Protein AF-A0A4R6V7S3-F1 (afdb_monomer)

Secondary structure (DSSP, 8-state):
----THHHHTTS-TTTHHHHHHHHHHHHTT-EEEEETTTTEEEEE--HHHHHHTT-----EEEEEEEE-TTT-SEEEEEEE-TTTTTT---PPEEEEPPP-SSHHHHHHHHHHHHHH-----

Sequence (122 aa):
MSRTPEVEAVLHGPELQPLYALAGELQVLGLDARVDASVLTVDAVVPVEMAIRDGSHTSAFQRAVLRPDPHTRRPWWWLLWPEETYKFGTVAPELTRNLPAERTRDMARRIRNTLLLASPLT

Nearest PDB structures (foldseek):
  5iso-assembly2_C  TM=3.189E-01  e=1.118E-01  Homo sapiens
  4kop-assembly1_C  TM=3.715E-01  e=6.561E+00  Arabidopsis thaliana
  1nhp-assembly1_A  TM=3.108E-01  e=2.517E+00  Enterococcus faecalis
  1nhr-assembly1_A  TM=3.142E-01  e=2.517E+00  Enterococcus faecalis

Solvent-accessible surface area (backbone atoms only — not comparable to full-atom values): 7209 Å² total; per-residue (Å²): 136,83,81,72,70,68,68,64,49,72,80,63,39,82,81,45,52,63,43,54,52,33,27,51,40,27,40,76,72,62,30,55,43,46,72,40,80,93,78,42,28,31,39,39,30,47,42,62,73,63,21,53,75,75,75,36,95,50,78,42,62,38,36,38,37,62,41,69,32,93,87,77,65,43,81,30,45,31,40,32,36,61,64,93,22,88,86,70,73,78,66,81,60,51,73,47,79,50,77,76,60,97,44,59,58,62,44,30,49,50,54,52,49,50,56,67,60,70,58,80,88,122

Radius of gyration: 16.27 Å; Cα contacts (8 Å, |Δi|>4): 181; chains: 1; bounding box: 52×37×38 Å

Organism: NCBI:txid1605990

Foldseek 3Di:
DDDDPVVVCLVPPPLCVLVVQLQVLLVVVPWNWDADSVQQKIKTWHPCVNCVVLVHSDGFIKMWHWDQDPVPRDTFIWIWRPPPCVPPPDDDTDIHGDDDDPDSNVVSVVVVVCRNPPRPPD

Structure (mmCIF, N/CA/C/O backbone):
data_AF-A0A4R6V7S3-F1
#
_entry.id   AF-A0A4R6V7S3-F1
#
loop_
_atom_site.group_PDB
_atom_site.id
_atom_site.type_symbol
_atom_site.label_atom_id
_atom_site.label_alt_id
_atom_site.label_comp_id
_atom_site.label_asym_id
_atom_site.label_entity_id
_atom_site.label_seq_id
_atom_site.pdbx_PDB_ins_code
_atom_site.Cartn_x
_atom_site.Cartn_y
_atom_site.Cartn_z
_atom_site.occupancy
_atom_site.B_iso_or_equiv
_atom_site.auth_seq_id
_atom_site.auth_comp_id
_atom_site.auth_asym_id
_atom_site.auth_atom_id
_atom_site.pdbx_PDB_model_num
ATOM 1 N N . MET A 1 1 ? -36.692 20.115 7.062 1.00 43.62 1 MET A N 1
ATOM 2 C CA . MET A 1 1 ? -36.138 19.051 6.198 1.00 43.62 1 MET A CA 1
ATOM 3 C C . MET A 1 1 ? -34.741 18.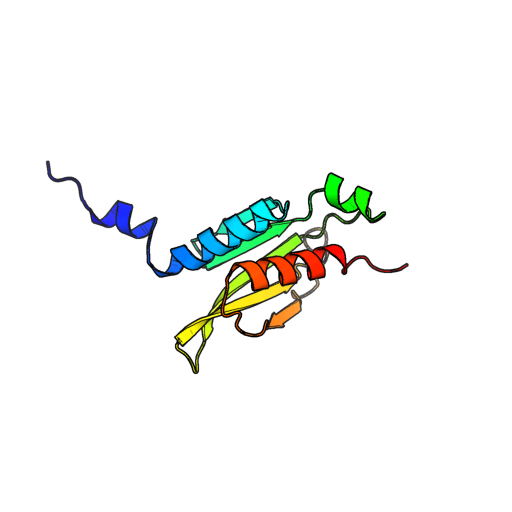746 6.706 1.00 43.62 1 MET A C 1
ATOM 5 O O . MET A 1 1 ? -33.815 19.496 6.427 1.00 43.62 1 MET A O 1
ATOM 9 N N . SER A 1 2 ? -34.634 17.746 7.577 1.00 41.84 2 SER A N 1
ATOM 10 C CA . SER A 1 2 ? -33.390 17.383 8.257 1.00 41.84 2 SER A CA 1
ATOM 11 C C . SER A 1 2 ? -32.477 16.645 7.281 1.00 41.84 2 SER A C 1
ATOM 13 O O . SER A 1 2 ? -32.886 15.641 6.706 1.00 41.84 2 SER A O 1
ATOM 15 N N . ARG A 1 3 ? -31.268 17.170 7.056 1.00 46.75 3 ARG A N 1
ATOM 16 C CA . ARG A 1 3 ? -30.216 16.481 6.297 1.00 46.75 3 ARG A CA 1
ATOM 17 C C . ARG A 1 3 ? -29.741 15.284 7.117 1.00 46.75 3 ARG A C 1
ATOM 19 O O . ARG A 1 3 ? -29.321 15.463 8.255 1.00 46.75 3 ARG A O 1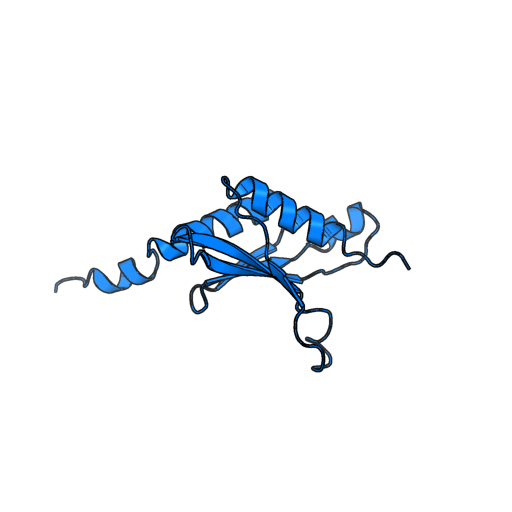
ATOM 26 N N . THR A 1 4 ? -29.852 14.090 6.550 1.00 45.12 4 THR A N 1
ATOM 27 C CA . THR A 1 4 ? -29.430 12.818 7.142 1.00 45.12 4 THR A CA 1
ATOM 28 C C . THR A 1 4 ? -27.897 12.777 7.258 1.00 45.12 4 THR A C 1
ATOM 30 O O . THR A 1 4 ? -27.231 12.759 6.225 1.00 45.12 4 THR A O 1
ATOM 33 N N . PRO A 1 5 ? -27.310 12.755 8.469 1.00 50.25 5 PRO A N 1
ATOM 34 C CA . PRO A 1 5 ? -25.854 12.702 8.656 1.00 50.25 5 PRO A CA 1
ATOM 35 C C . PRO A 1 5 ? -25.238 11.319 8.358 1.00 50.25 5 PRO A C 1
ATOM 37 O O . PRO A 1 5 ? -24.020 11.176 8.357 1.00 50.25 5 PRO A O 1
ATOM 40 N N . GLU A 1 6 ? -26.053 10.294 8.083 1.00 43.81 6 GLU A N 1
ATOM 41 C CA . GLU A 1 6 ? -25.573 8.924 7.843 1.00 43.81 6 GLU A CA 1
ATOM 42 C C . GLU A 1 6 ? -24.874 8.731 6.493 1.00 43.81 6 GLU A C 1
ATOM 44 O O . GLU A 1 6 ? -24.033 7.847 6.375 1.00 43.81 6 GLU A O 1
ATOM 49 N N . VAL A 1 7 ? -25.161 9.553 5.478 1.00 46.44 7 VAL A N 1
ATOM 50 C CA . VAL A 1 7 ? -24.609 9.327 4.127 1.00 46.44 7 VAL A CA 1
ATOM 51 C C . VAL A 1 7 ? -23.176 9.866 3.991 1.00 46.44 7 VAL A C 1
ATOM 53 O O . VAL A 1 7 ? -22.372 9.291 3.264 1.00 46.44 7 VAL A O 1
ATOM 56 N N . GLU A 1 8 ? -22.804 10.907 4.742 1.00 39.88 8 GLU A N 1
ATOM 57 C CA . GLU A 1 8 ? -21.424 11.424 4.752 1.00 39.88 8 GLU A CA 1
ATOM 58 C C . GLU A 1 8 ? -20.485 10.587 5.636 1.00 39.88 8 GLU A C 1
ATOM 60 O O . GLU A 1 8 ? -19.295 10.476 5.340 1.00 39.88 8 GLU A O 1
ATOM 65 N N . ALA A 1 9 ? -21.011 9.922 6.672 1.00 43.59 9 ALA A N 1
ATOM 66 C CA . ALA A 1 9 ? -20.226 9.032 7.530 1.00 43.59 9 ALA A CA 1
ATOM 67 C C . ALA A 1 9 ? -19.739 7.765 6.797 1.00 43.59 9 ALA A C 1
ATOM 69 O O . ALA A 1 9 ? -18.690 7.219 7.137 1.00 43.59 9 ALA A O 1
ATOM 70 N N . VAL A 1 10 ? -20.455 7.330 5.753 1.00 47.59 10 VAL A N 1
ATOM 71 C CA . VAL A 1 10 ? -20.074 6.179 4.911 1.00 47.59 10 VAL A CA 1
ATOM 72 C C . VAL A 1 10 ? -18.868 6.497 4.017 1.00 47.59 10 VAL A C 1
ATOM 74 O O . VAL A 1 10 ? -18.093 5.602 3.692 1.00 47.59 10 VAL A O 1
ATOM 77 N N . LEU A 1 11 ? -18.644 7.770 3.674 1.00 48.50 11 LEU A N 1
ATOM 78 C CA . LEU A 1 11 ? -17.515 8.191 2.833 1.00 48.50 11 LEU A CA 1
ATOM 79 C C . LEU A 1 11 ? -16.201 8.361 3.617 1.00 48.50 11 LEU A C 1
ATOM 81 O O . LEU A 1 11 ? -15.131 8.437 3.015 1.00 48.50 11 LEU A O 1
ATOM 85 N N . HIS A 1 12 ? -16.259 8.378 4.954 1.00 51.72 12 HIS A N 1
ATOM 86 C CA . HIS A 1 12 ? -15.112 8.655 5.827 1.00 51.72 12 HIS A CA 1
ATOM 87 C C . HIS A 1 12 ? -15.096 7.803 7.106 1.00 51.72 12 HIS A C 1
ATOM 89 O O . HIS A 1 12 ? -14.718 8.282 8.177 1.00 51.72 12 HIS A O 1
ATOM 95 N N . GLY A 1 13 ? -15.492 6.530 7.019 1.00 61.31 13 GLY A N 1
ATOM 96 C CA . GLY A 1 13 ? -15.349 5.603 8.142 1.00 61.31 13 GLY A CA 1
ATOM 97 C C . GLY A 1 13 ? -13.889 5.511 8.632 1.00 61.31 13 GLY A C 1
ATOM 98 O O . GLY A 1 13 ? -12.960 5.670 7.831 1.00 61.31 13 GLY A O 1
ATOM 99 N N . PRO A 1 14 ? -13.642 5.222 9.926 1.00 66.56 14 PRO A N 1
ATOM 100 C CA . PRO A 1 14 ? -12.286 5.103 10.483 1.00 66.56 14 PRO A CA 1
ATOM 101 C C . PRO A 1 14 ? -11.431 4.041 9.770 1.00 66.56 14 PRO A C 1
ATOM 103 O O . PRO A 1 14 ? -10.206 4.111 9.791 1.00 66.56 14 PRO A O 1
ATOM 106 N N . GLU A 1 15 ? -12.069 3.089 9.093 1.00 70.25 15 GLU A N 1
ATOM 107 C CA . GLU A 1 15 ? -11.430 2.031 8.305 1.00 70.25 15 GLU A CA 1
ATOM 108 C C . GLU A 1 15 ? -10.877 2.521 6.956 1.00 70.25 15 GLU A C 1
ATOM 110 O O . GLU A 1 15 ? -9.962 1.908 6.409 1.00 70.25 15 GLU A O 1
ATOM 115 N N . LEU A 1 16 ? -11.382 3.648 6.437 1.00 78.06 16 LEU A N 1
ATOM 116 C CA . LEU A 1 16 ? -10.929 4.236 5.174 1.00 78.06 16 LEU A CA 1
ATOM 117 C C . LEU A 1 16 ? -9.731 5.171 5.359 1.00 78.06 16 LEU A C 1
ATOM 119 O O . LEU A 1 16 ? -8.946 5.355 4.428 1.00 78.06 16 LEU A O 1
ATOM 123 N N . GLN A 1 17 ? -9.547 5.748 6.554 1.00 82.75 17 GLN A N 1
ATOM 124 C CA . GLN A 1 17 ? -8.422 6.652 6.819 1.00 82.75 17 GLN A CA 1
ATOM 125 C C . GLN A 1 17 ? -7.054 6.022 6.500 1.00 82.75 17 GLN A C 1
ATOM 127 O O . GLN A 1 17 ? -6.250 6.682 5.839 1.00 82.75 17 GLN A O 1
ATOM 132 N N . PRO A 1 18 ? -6.768 4.757 6.873 1.00 83.50 18 PRO A N 1
ATOM 133 C CA . PRO A 1 18 ? -5.508 4.118 6.507 1.00 83.50 18 PRO A CA 1
ATOM 134 C C . PRO A 1 18 ? -5.348 3.902 4.993 1.00 83.50 18 PRO A C 1
ATOM 136 O O . PRO A 1 18 ? -4.224 3.988 4.503 1.00 83.50 18 PRO A O 1
ATOM 139 N N . LEU A 1 19 ? -6.440 3.667 4.246 1.00 87.12 19 LEU A N 1
ATOM 140 C CA . LEU A 1 19 ? -6.431 3.531 2.777 1.00 87.12 19 LEU A CA 1
ATOM 14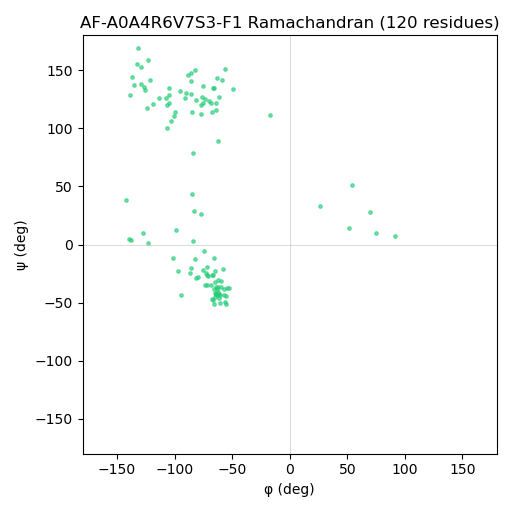1 C C . LEU A 1 19 ? -6.042 4.839 2.104 1.00 87.12 19 LEU A C 1
ATOM 143 O O . LEU A 1 19 ? -5.111 4.865 1.302 1.00 87.12 19 LEU A O 1
ATOM 147 N N . TYR A 1 20 ? -6.706 5.933 2.472 1.00 89.56 20 TYR A N 1
ATOM 148 C CA . TYR A 1 20 ? -6.395 7.248 1.918 1.00 89.56 20 TYR A CA 1
ATOM 149 C C . TYR A 1 20 ? -5.001 7.729 2.326 1.00 89.56 20 TYR A C 1
ATOM 151 O O . TYR A 1 20 ? -4.290 8.290 1.495 1.00 89.56 20 TYR A O 1
ATOM 159 N N . ALA A 1 21 ? -4.572 7.461 3.564 1.00 89.50 21 ALA A N 1
ATOM 160 C CA . ALA A 1 21 ? -3.213 7.765 3.999 1.00 89.50 21 ALA A CA 1
ATOM 161 C C . ALA A 1 21 ? -2.172 6.994 3.172 1.00 89.50 21 ALA A C 1
ATOM 163 O O . ALA A 1 21 ? -1.162 7.567 2.767 1.00 89.50 21 ALA A O 1
ATOM 164 N N . LEU A 1 22 ? -2.415 5.707 2.896 1.00 89.19 22 LEU A N 1
ATOM 165 C CA . LEU A 1 22 ? -1.511 4.902 2.078 1.00 89.19 22 LEU A CA 1
ATOM 166 C C . LEU A 1 22 ? -1.477 5.392 0.632 1.00 89.19 22 LEU A C 1
ATOM 168 O O . LEU A 1 22 ? -0.392 5.597 0.095 1.00 89.19 22 LEU A O 1
ATOM 172 N N . ALA A 1 23 ? -2.641 5.618 0.023 1.00 92.25 23 ALA A N 1
ATOM 173 C CA . ALA A 1 23 ? -2.735 6.147 -1.332 1.00 92.25 23 ALA A CA 1
ATOM 174 C C . ALA A 1 23 ? -2.016 7.500 -1.461 1.00 92.25 23 ALA A C 1
ATOM 176 O O . ALA A 1 23 ? -1.239 7.689 -2.393 1.00 92.25 23 ALA A O 1
ATOM 177 N N . GLY A 1 24 ? -2.194 8.403 -0.492 1.00 93.88 24 GLY A N 1
ATOM 178 C CA . GLY A 1 24 ? -1.502 9.691 -0.463 1.00 93.88 24 GLY A CA 1
ATOM 179 C C . GLY A 1 24 ? 0.020 9.551 -0.379 1.00 93.88 24 GLY A C 1
ATOM 180 O O . GLY A 1 24 ? 0.738 10.185 -1.146 1.00 93.88 24 GLY A O 1
ATOM 181 N N . GLU A 1 25 ? 0.536 8.682 0.494 1.00 94.44 25 GLU A N 1
ATOM 182 C CA . GLU A 1 25 ? 1.984 8.432 0.586 1.00 94.44 25 GLU A CA 1
ATOM 183 C C . GLU A 1 25 ? 2.550 7.800 -0.698 1.00 94.44 25 GLU A C 1
ATOM 185 O O . GLU A 1 25 ? 3.653 8.147 -1.119 1.00 94.44 25 GLU A O 1
ATOM 190 N N . LEU A 1 26 ? 1.805 6.909 -1.359 1.00 92.38 26 LEU A N 1
ATOM 191 C CA . LEU A 1 26 ? 2.200 6.329 -2.649 1.00 92.38 26 LEU A CA 1
ATOM 192 C C . LEU A 1 26 ? 2.255 7.395 -3.755 1.00 92.38 26 LEU A C 1
ATOM 194 O O . LEU A 1 26 ? 3.224 7.430 -4.514 1.00 92.38 26 LEU A O 1
ATOM 198 N N . GLN A 1 27 ? 1.277 8.303 -3.794 1.00 93.56 27 GLN A N 1
ATOM 199 C CA . GLN A 1 27 ? 1.253 9.439 -4.723 1.00 93.56 27 GLN A CA 1
ATOM 200 C C . GLN A 1 27 ? 2.411 10.411 -4.475 1.00 93.56 27 GLN A C 1
ATOM 202 O O . GLN A 1 27 ? 3.080 10.830 -5.417 1.00 93.56 27 GLN A O 1
ATOM 207 N N . VAL A 1 28 ? 2.725 10.716 -3.211 1.00 94.94 28 VAL A N 1
ATOM 208 C CA . VAL A 1 28 ? 3.903 11.526 -2.836 1.00 94.94 28 VAL A CA 1
ATOM 209 C C . VAL A 1 28 ? 5.209 10.873 -3.300 1.00 94.94 28 VAL A C 1
ATOM 211 O O . VAL A 1 28 ? 6.176 11.563 -3.618 1.00 94.94 28 VAL A O 1
ATOM 214 N N . LEU A 1 29 ? 5.249 9.541 -3.355 1.00 90.69 29 LEU A N 1
ATOM 215 C CA . LEU A 1 29 ? 6.381 8.773 -3.872 1.00 90.69 29 LEU A CA 1
ATOM 216 C C . LEU A 1 29 ? 6.376 8.615 -5.406 1.00 90.69 29 LEU A C 1
ATOM 218 O O . LEU A 1 29 ? 7.274 7.959 -5.942 1.00 90.69 29 LEU A O 1
ATOM 222 N N . GLY A 1 30 ? 5.415 9.232 -6.098 1.00 89.69 30 GLY A N 1
ATOM 223 C CA . GLY A 1 30 ? 5.327 9.298 -7.557 1.00 89.69 30 GLY A CA 1
ATOM 224 C C . GLY A 1 30 ? 4.521 8.177 -8.217 1.00 89.69 30 GLY A C 1
ATOM 225 O O . GLY A 1 30 ? 4.523 8.087 -9.437 1.00 89.69 30 GLY A O 1
ATOM 226 N N . LEU A 1 31 ? 3.838 7.320 -7.456 1.00 88.81 31 LEU A N 1
ATOM 227 C CA . LEU A 1 31 ? 2.993 6.261 -8.020 1.00 88.81 31 LEU A CA 1
ATOM 228 C C . LEU A 1 31 ? 1.580 6.781 -8.332 1.00 88.81 31 LEU A C 1
ATOM 230 O O . LEU A 1 31 ? 1.056 7.613 -7.593 1.00 88.81 31 LEU A O 1
ATOM 234 N N . ASP A 1 32 ? 0.925 6.251 -9.370 1.00 89.94 32 ASP A N 1
ATOM 235 C CA . ASP A 1 32 ? -0.531 6.419 -9.516 1.00 89.94 32 ASP A CA 1
ATOM 236 C C . ASP A 1 32 ? -1.203 5.456 -8.536 1.00 89.94 32 ASP A C 1
ATOM 238 O O . ASP A 1 32 ? -1.071 4.240 -8.684 1.00 89.94 32 ASP A O 1
ATOM 242 N N . ALA A 1 33 ? -1.870 5.991 -7.510 1.00 91.19 33 ALA A N 1
ATOM 243 C CA . ALA A 1 33 ? -2.533 5.187 -6.493 1.00 91.19 33 ALA A CA 1
ATOM 244 C C . ALA A 1 33 ? -4.002 5.569 -6.309 1.00 91.19 33 ALA A C 1
ATOM 246 O O . ALA A 1 33 ? -4.340 6.753 -6.221 1.00 91.19 33 ALA A O 1
ATOM 247 N N . ARG A 1 34 ? -4.876 4.560 -6.210 1.00 91.38 34 ARG A N 1
ATOM 248 C CA . ARG A 1 34 ? -6.338 4.724 -6.142 1.00 91.38 34 ARG A CA 1
ATOM 249 C C . ARG A 1 34 ? -6.939 3.836 -5.065 1.00 91.38 34 ARG A C 1
ATOM 251 O O . ARG A 1 34 ? -6.574 2.674 -4.943 1.00 91.38 34 ARG A O 1
ATOM 258 N N . VAL A 1 35 ? -7.872 4.388 -4.296 1.00 90.38 35 VAL A N 1
ATOM 259 C CA . VAL A 1 35 ? -8.600 3.650 -3.257 1.00 90.38 35 VAL A CA 1
ATOM 260 C C . VAL A 1 35 ? -9.859 3.036 -3.859 1.00 90.38 35 VAL A C 1
ATOM 262 O O . VAL A 1 35 ? -10.656 3.749 -4.467 1.00 90.38 35 VAL A O 1
ATOM 265 N N . ASP A 1 36 ? -10.067 1.745 -3.620 1.00 87.12 36 ASP A N 1
ATOM 266 C CA . ASP A 1 36 ? -11.364 1.092 -3.777 1.00 87.12 36 ASP A CA 1
ATOM 267 C C . ASP A 1 36 ? -11.941 0.814 -2.384 1.00 87.12 36 ASP A C 1
ATOM 269 O O . ASP A 1 36 ? -11.560 -0.127 -1.681 1.00 87.12 36 ASP A O 1
ATOM 273 N N . ALA A 1 37 ? -12.856 1.690 -1.967 1.00 82.44 37 ALA A N 1
ATOM 274 C CA . ALA A 1 37 ? -13.498 1.622 -0.662 1.00 82.44 37 ALA A CA 1
ATOM 275 C C . ALA A 1 37 ? -14.497 0.457 -0.548 1.00 82.44 37 ALA A C 1
ATOM 277 O O . ALA A 1 37 ? -14.803 0.043 0.566 1.00 82.44 37 ALA A O 1
ATOM 278 N N . SER A 1 38 ? -14.984 -0.096 -1.669 1.00 81.50 38 SER A N 1
ATOM 279 C CA . SER A 1 38 ? -15.974 -1.183 -1.658 1.00 81.50 38 SER A CA 1
ATOM 280 C C . SER A 1 38 ? -15.388 -2.509 -1.170 1.00 81.50 38 SER A C 1
ATOM 282 O O . SER A 1 38 ? -16.098 -3.339 -0.604 1.00 81.50 38 SER A O 1
ATOM 284 N N . VAL A 1 39 ? -14.077 -2.686 -1.356 1.00 79.50 39 VAL A N 1
ATOM 285 C CA . VAL A 1 39 ? -13.328 -3.897 -0.993 1.00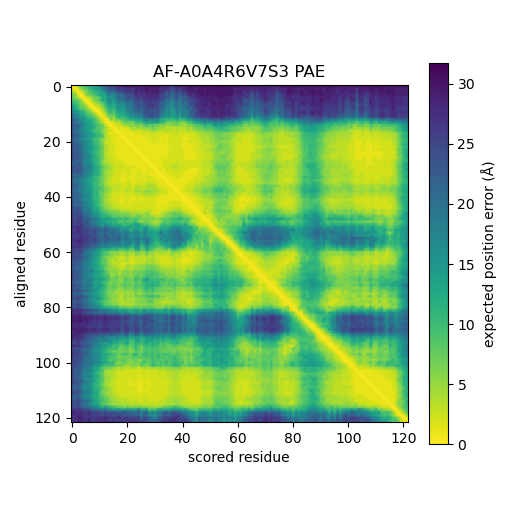 79.50 39 VAL A CA 1
ATOM 286 C C . VAL A 1 39 ? -12.102 -3.609 -0.119 1.00 79.50 39 VAL A C 1
ATOM 288 O O . VAL A 1 39 ? -11.302 -4.510 0.134 1.00 79.50 39 VAL A O 1
ATOM 291 N N . LEU A 1 40 ? -11.970 -2.373 0.378 1.00 83.31 40 LEU A N 1
ATOM 292 C CA . LEU A 1 40 ? -10.883 -1.901 1.244 1.00 83.31 40 LEU A CA 1
ATOM 293 C C . LEU A 1 40 ? -9.481 -2.142 0.653 1.00 83.31 40 LEU A C 1
ATOM 295 O O . LEU A 1 40 ? -8.588 -2.700 1.302 1.00 83.31 40 LEU A O 1
ATOM 299 N N . THR A 1 41 ? -9.275 -1.709 -0.593 1.00 86.81 41 THR A N 1
ATOM 300 C CA . THR A 1 41 ? -7.991 -1.856 -1.297 1.00 86.81 41 THR A CA 1
ATOM 301 C C . THR A 1 41 ? -7.418 -0.530 -1.781 1.00 86.81 41 THR A C 1
ATOM 303 O O . THR A 1 41 ? -8.128 0.459 -1.956 1.00 86.81 41 THR A O 1
ATOM 306 N N . VAL A 1 42 ? -6.109 -0.520 -2.016 1.00 89.12 42 VAL A N 1
ATOM 307 C CA . VAL A 1 42 ? -5.372 0.548 -2.691 1.00 89.12 42 VAL A CA 1
ATOM 308 C C . VAL A 1 42 ? -4.633 -0.061 -3.872 1.00 89.12 42 VAL A C 1
ATOM 310 O O . VAL A 1 42 ? -3.755 -0.898 -3.689 1.00 89.12 42 VAL A O 1
ATOM 313 N N . ASP A 1 43 ? -4.971 0.368 -5.076 1.00 88.62 43 ASP A N 1
ATOM 314 C CA . ASP A 1 43 ? -4.245 0.021 -6.292 1.00 88.62 43 ASP A CA 1
ATOM 315 C C . ASP A 1 43 ? -3.083 0.996 -6.478 1.00 88.62 43 ASP A C 1
ATOM 317 O O . ASP A 1 43 ? -3.235 2.179 -6.183 1.00 88.62 43 ASP A O 1
ATOM 321 N N . ALA A 1 44 ? -1.929 0.511 -6.934 1.00 88.38 44 ALA A N 1
ATOM 322 C CA . ALA A 1 44 ? -0.712 1.287 -7.138 1.00 88.38 44 ALA A CA 1
ATOM 323 C C . ALA A 1 44 ? -0.028 0.882 -8.450 1.00 88.38 44 ALA A C 1
ATOM 325 O O . ALA A 1 44 ? 0.226 -0.298 -8.689 1.00 88.38 44 ALA A O 1
ATOM 326 N N . VAL A 1 45 ? 0.298 1.862 -9.288 1.00 85.12 45 VAL A N 1
ATOM 327 C CA . VAL A 1 45 ? 0.922 1.661 -10.600 1.00 85.12 45 VAL A CA 1
ATOM 328 C C . VAL A 1 45 ? 2.150 2.547 -10.727 1.00 85.12 45 VAL A C 1
ATOM 330 O O . VAL A 1 45 ? 2.120 3.717 -10.340 1.00 85.12 45 VAL A O 1
ATOM 333 N N . VAL A 1 46 ? 3.229 2.002 -11.290 1.00 83.31 46 VAL A N 1
ATOM 334 C CA . VAL A 1 46 ? 4.404 2.798 -11.672 1.00 83.31 46 VAL A CA 1
ATOM 335 C C . VAL A 1 46 ? 4.095 3.546 -12.970 1.00 83.31 46 VAL A C 1
ATOM 337 O O . VAL A 1 46 ? 3.832 2.898 -13.987 1.00 83.31 46 VAL A O 1
ATOM 340 N N . PRO A 1 47 ? 4.137 4.890 -12.988 1.00 78.62 47 PRO A N 1
ATOM 341 C CA . PRO A 1 47 ? 4.011 5.635 -14.231 1.00 78.62 47 PRO A CA 1
ATOM 342 C C . PRO A 1 47 ? 5.175 5.319 -15.173 1.00 78.62 47 PRO A C 1
ATOM 344 O O . PRO A 1 47 ? 6.322 5.195 -14.739 1.00 78.62 47 PRO A O 1
ATOM 347 N N . VAL A 1 48 ? 4.892 5.256 -16.475 1.00 72.25 48 VAL A N 1
ATOM 348 C CA . VAL A 1 48 ? 5.875 4.908 -17.519 1.00 72.25 48 VAL A CA 1
ATOM 349 C C . VAL A 1 48 ? 7.133 5.783 -17.444 1.00 72.25 48 VAL A C 1
ATOM 351 O O . VAL A 1 48 ? 8.243 5.290 -17.603 1.00 72.25 48 VAL A O 1
ATOM 354 N N . GLU A 1 49 ? 6.983 7.069 -17.132 1.00 70.75 49 GLU A N 1
ATOM 355 C CA . GLU A 1 49 ? 8.094 8.021 -16.999 1.00 70.75 49 GLU A CA 1
ATOM 356 C C . GLU A 1 49 ? 9.073 7.658 -15.870 1.00 70.75 49 GLU A C 1
ATOM 358 O O . GLU A 1 49 ? 10.284 7.828 -16.014 1.00 70.75 49 GLU A O 1
ATOM 363 N N . MET A 1 50 ? 8.566 7.122 -14.754 1.00 70.19 50 MET A N 1
ATOM 364 C CA . MET A 1 50 ? 9.406 6.628 -13.660 1.00 70.19 50 MET A CA 1
ATOM 365 C C . MET A 1 50 ? 10.084 5.311 -14.018 1.00 70.19 50 MET A C 1
ATOM 367 O O . MET A 1 50 ? 11.229 5.103 -13.632 1.00 70.19 50 MET A O 1
ATOM 371 N N . ALA A 1 51 ? 9.397 4.457 -14.776 1.00 64.50 51 ALA A N 1
ATOM 372 C CA . ALA A 1 51 ? 9.946 3.190 -15.235 1.00 64.50 51 ALA A CA 1
ATOM 373 C C . ALA A 1 51 ? 11.141 3.423 -16.190 1.00 64.50 51 ALA A C 1
ATOM 375 O O . ALA A 1 51 ? 12.218 2.856 -15.995 1.00 64.50 51 ALA A O 1
ATOM 376 N N . ILE A 1 52 ? 11.002 4.357 -17.144 1.00 60.84 52 ILE A N 1
ATOM 377 C CA . ILE A 1 52 ? 12.057 4.719 -18.111 1.00 60.84 52 ILE A CA 1
ATOM 378 C C . ILE A 1 52 ? 13.322 5.238 -17.411 1.00 60.84 52 ILE A C 1
ATOM 380 O O . ILE A 1 52 ? 14.432 4.953 -17.859 1.00 60.84 52 ILE A O 1
ATOM 384 N N . ARG A 1 53 ? 13.177 5.987 -16.309 1.00 56.81 53 ARG A N 1
ATOM 385 C CA . ARG A 1 53 ? 14.313 6.578 -15.582 1.00 56.81 53 ARG A CA 1
ATOM 386 C C . ARG A 1 53 ? 15.270 5.532 -15.003 1.00 56.81 53 ARG A C 1
ATOM 388 O O . ARG A 1 53 ? 16.467 5.799 -14.946 1.00 56.81 53 ARG A O 1
ATOM 395 N N . ASP A 1 54 ? 14.753 4.363 -14.639 1.00 58.34 54 ASP A N 1
ATOM 396 C CA . ASP A 1 54 ? 15.539 3.238 -14.121 1.00 58.34 54 ASP A CA 1
ATOM 397 C C . ASP A 1 54 ? 15.848 2.191 -15.216 1.00 58.34 54 ASP A C 1
ATOM 399 O O . ASP A 1 54 ? 16.302 1.089 -14.922 1.00 58.34 54 ASP A O 1
ATOM 403 N N . GLY A 1 55 ? 15.622 2.530 -16.495 1.00 54.91 55 GLY A N 1
ATOM 404 C CA . GLY A 1 55 ? 15.888 1.653 -17.641 1.00 54.91 55 GLY A CA 1
ATOM 405 C C . GLY A 1 55 ? 14.881 0.512 -17.820 1.00 54.91 55 GLY A C 1
ATOM 406 O O . GLY A 1 55 ? 15.105 -0.369 -18.647 1.00 54.91 55 GLY A O 1
ATOM 407 N N . SER A 1 56 ? 13.770 0.523 -17.077 1.00 56.41 56 SER A N 1
ATOM 408 C CA . SER A 1 56 ? 12.753 -0.528 -17.091 1.00 56.41 56 SER A CA 1
ATOM 409 C C . SER A 1 56 ? 11.514 -0.074 -17.865 1.00 56.41 56 SER A C 1
ATOM 411 O O . SER A 1 56 ? 10.859 0.890 -17.494 1.00 56.41 56 SER A O 1
ATOM 413 N N . HIS A 1 57 ? 11.111 -0.778 -18.92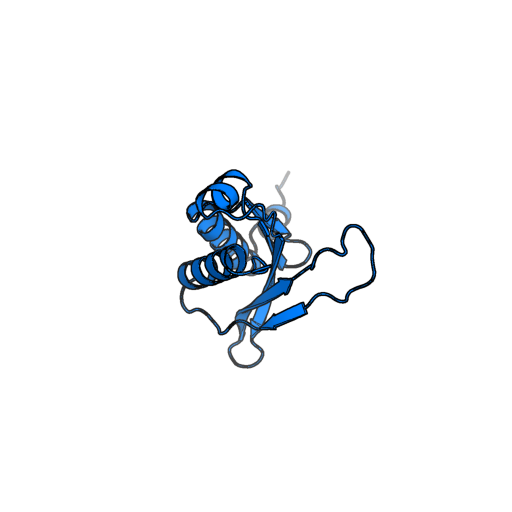1 1.00 54.94 57 HIS A N 1
ATOM 414 C CA . HIS A 1 57 ? 9.833 -0.516 -19.606 1.00 54.94 57 HIS A CA 1
ATOM 415 C C . HIS A 1 57 ? 8.656 -1.241 -18.926 1.00 54.94 57 HIS A C 1
ATOM 417 O O . HIS A 1 57 ? 7.819 -1.844 -19.594 1.00 54.94 57 HIS A O 1
ATOM 423 N N . THR A 1 58 ? 8.581 -1.219 -17.594 1.00 55.97 58 THR A N 1
ATOM 424 C CA . THR A 1 58 ? 7.561 -1.967 -16.845 1.00 55.97 58 THR A CA 1
ATOM 425 C C . THR A 1 58 ? 6.402 -1.073 -16.407 1.00 55.97 58 THR A C 1
ATOM 427 O O . THR A 1 58 ? 6.543 -0.213 -15.541 1.00 55.97 58 THR A O 1
ATOM 430 N N . SER A 1 59 ? 5.208 -1.314 -16.958 1.00 61.28 59 SER A N 1
ATOM 431 C CA . SER A 1 59 ? 3.954 -0.878 -16.335 1.00 61.28 59 SER A CA 1
ATOM 432 C C . SER A 1 59 ? 3.537 -1.918 -15.290 1.00 61.28 59 SER A C 1
ATOM 434 O O . SER A 1 59 ? 2.700 -2.778 -15.561 1.00 61.28 59 SER A O 1
ATOM 436 N N . ALA A 1 60 ? 4.164 -1.887 -14.112 1.00 69.00 60 ALA A N 1
ATOM 437 C CA . ALA A 1 60 ? 3.805 -2.780 -13.013 1.00 69.00 60 ALA A CA 1
ATOM 438 C C . ALA A 1 60 ? 2.587 -2.222 -12.257 1.00 69.00 60 ALA A C 1
ATOM 440 O O . ALA A 1 60 ? 2.609 -1.081 -11.787 1.00 69.00 60 ALA A O 1
ATOM 441 N N . PHE A 1 61 ? 1.531 -3.030 -12.144 1.00 76.81 61 PHE A N 1
ATOM 442 C CA . PHE A 1 61 ? 0.370 -2.770 -11.290 1.00 76.81 61 PHE A CA 1
ATOM 443 C C . PHE A 1 61 ? 0.460 -3.675 -10.057 1.00 76.81 61 PHE A C 1
ATOM 445 O O . PHE A 1 61 ? 0.691 -4.876 -10.182 1.00 76.81 61 PHE A O 1
ATOM 452 N N . GLN A 1 62 ? 0.209 -3.119 -8.874 1.00 77.69 62 GLN A N 1
ATOM 453 C CA . GLN A 1 62 ? 0.010 -3.862 -7.632 1.00 77.69 62 GLN A CA 1
ATOM 454 C C . GLN A 1 62 ? -1.264 -3.418 -6.933 1.00 77.69 62 GLN A C 1
ATOM 456 O O . GLN A 1 62 ? -1.677 -2.266 -7.026 1.00 77.69 62 GLN A O 1
ATOM 461 N N . ARG A 1 63 ? -1.844 -4.332 -6.160 1.00 83.69 63 ARG A N 1
ATOM 462 C CA . ARG A 1 63 ? -2.968 -4.037 -5.275 1.00 83.69 63 ARG A CA 1
ATOM 463 C C . ARG A 1 63 ? -2.574 -4.317 -3.834 1.00 83.69 63 ARG A C 1
ATOM 465 O O . ARG A 1 63 ? -2.230 -5.441 -3.483 1.00 83.69 63 ARG A O 1
ATOM 472 N N . ALA A 1 64 ? -2.644 -3.303 -2.987 1.00 82.44 64 ALA A N 1
ATOM 473 C CA . ALA A 1 64 ? -2.536 -3.434 -1.545 1.00 82.44 64 ALA A CA 1
ATOM 474 C C . ALA A 1 64 ? -3.931 -3.635 -0.944 1.00 82.44 64 ALA A C 1
ATOM 476 O O . ALA A 1 64 ? -4.837 -2.836 -1.162 1.00 82.44 64 ALA A O 1
ATOM 477 N N . VAL A 1 65 ? -4.114 -4.695 -0.165 1.00 82.50 65 VAL A N 1
ATOM 478 C CA . VAL A 1 65 ? -5.381 -4.985 0.523 1.00 82.50 65 VAL A CA 1
ATOM 479 C C . VAL A 1 65 ? -5.208 -4.710 2.006 1.00 82.50 65 VAL A C 1
ATOM 481 O O . VAL A 1 65 ? -4.301 -5.281 2.616 1.00 82.50 65 VAL A O 1
ATOM 484 N N . LEU A 1 66 ? -6.077 -3.882 2.590 1.00 79.44 66 LEU A N 1
ATOM 485 C CA . LEU A 1 66 ? -6.094 -3.655 4.030 1.00 79.44 66 LEU A CA 1
ATOM 486 C C . LEU A 1 66 ? -6.933 -4.720 4.725 1.00 79.44 66 LEU A C 1
ATOM 488 O O . LEU A 1 66 ? -8.083 -4.959 4.366 1.00 79.44 66 LEU A O 1
ATOM 492 N N . ARG A 1 67 ? -6.376 -5.348 5.757 1.00 76.94 67 ARG A N 1
ATOM 493 C CA . ARG A 1 67 ? -7.101 -6.278 6.626 1.00 76.94 67 ARG A CA 1
ATOM 494 C C . ARG A 1 67 ? -6.827 -5.958 8.092 1.00 76.94 67 ARG A C 1
ATOM 496 O O . ARG A 1 67 ? -5.791 -5.381 8.401 1.00 76.94 67 ARG A O 1
ATOM 503 N N . PRO A 1 68 ? -7.722 -6.312 9.021 1.00 72.25 68 PRO A N 1
ATOM 504 C CA . PRO A 1 68 ? -7.421 -6.280 10.448 1.00 72.25 68 PRO A CA 1
ATOM 505 C C . PRO A 1 68 ? -6.533 -7.469 10.829 1.00 72.25 68 PRO A C 1
ATOM 507 O O . PRO A 1 68 ? -6.734 -8.591 10.356 1.00 72.25 68 PRO A O 1
ATOM 510 N N . ASP A 1 69 ? -5.508 -7.234 11.647 1.00 73.12 69 ASP A N 1
ATOM 511 C CA . ASP A 1 69 ? -4.591 -8.288 12.083 1.00 73.12 69 ASP A CA 1
ATOM 512 C C . ASP A 1 69 ? -5.300 -9.129 13.145 1.00 73.12 69 ASP A C 1
ATOM 514 O O . ASP A 1 69 ? -5.806 -8.565 14.117 1.00 73.12 69 ASP A O 1
ATOM 518 N N . PRO A 1 70 ? -5.372 -10.461 12.993 1.00 69.56 70 PRO A N 1
ATOM 519 C CA . PRO A 1 70 ? -6.145 -11.286 13.915 1.00 69.56 70 PRO A CA 1
ATOM 520 C C . PRO A 1 70 ? -5.587 -11.268 15.347 1.00 69.56 70 PRO A C 1
ATOM 522 O O . PRO A 1 70 ? -6.337 -11.516 16.287 1.00 69.56 70 PRO A O 1
ATOM 525 N N . HIS A 1 71 ? -4.302 -10.946 15.531 1.00 75.44 71 HIS A N 1
ATOM 526 C CA . HIS A 1 71 ? -3.645 -10.899 16.836 1.00 75.44 71 HIS A CA 1
ATOM 527 C C . HIS A 1 71 ? -3.651 -9.495 17.442 1.00 75.44 71 HIS A C 1
ATOM 529 O O . HIS A 1 71 ? -3.914 -9.341 18.632 1.00 75.44 71 HIS A O 1
ATOM 535 N N . THR A 1 72 ? -3.369 -8.461 16.645 1.00 75.44 72 THR A N 1
ATOM 536 C CA . THR A 1 72 ? -3.229 -7.083 17.159 1.00 75.44 72 THR A CA 1
ATOM 537 C C . THR A 1 72 ? -4.458 -6.209 16.926 1.00 75.44 72 THR A C 1
ATOM 539 O O . THR A 1 72 ? -4.531 -5.107 17.467 1.00 75.44 72 THR A O 1
ATOM 542 N N . ARG A 1 73 ? -5.409 -6.668 16.101 1.00 70.69 73 ARG A N 1
ATOM 543 C CA . ARG A 1 73 ? -6.553 -5.904 15.567 1.00 70.69 73 ARG A CA 1
ATOM 544 C C . ARG A 1 73 ? -6.178 -4.579 14.903 1.00 70.69 73 ARG A C 1
ATOM 546 O O . ARG A 1 73 ? -7.046 -3.752 14.641 1.00 70.69 73 ARG A O 1
ATOM 553 N N . ARG A 1 74 ? -4.893 -4.373 14.606 1.00 72.81 74 ARG A N 1
ATOM 554 C CA . ARG A 1 74 ? -4.416 -3.212 13.861 1.00 72.81 74 ARG A CA 1
ATOM 555 C C . ARG A 1 74 ? -4.588 -3.457 12.363 1.00 72.81 74 ARG A C 1
ATOM 557 O O . ARG A 1 74 ? -4.495 -4.607 11.929 1.00 72.81 74 ARG A O 1
ATOM 564 N N . PRO A 1 75 ? -4.808 -2.405 11.565 1.00 70.56 75 PRO A N 1
ATOM 565 C CA . PRO A 1 75 ? -4.798 -2.534 10.117 1.00 70.56 75 PRO A CA 1
ATOM 566 C C . PRO A 1 75 ? -3.409 -3.006 9.634 1.00 70.56 75 PRO A C 1
ATOM 568 O O . PRO A 1 75 ? -2.392 -2.407 9.983 1.00 70.56 75 PRO A O 1
ATOM 571 N N . TRP A 1 76 ? -3.360 -4.077 8.844 1.00 77.31 76 TRP A N 1
ATOM 572 C CA . TRP A 1 76 ? -2.175 -4.615 8.163 1.00 77.31 76 TRP A CA 1
ATOM 573 C C . TRP A 1 76 ? -2.493 -4.880 6.691 1.00 77.31 76 TRP A C 1
ATOM 575 O O . TRP A 1 76 ? -3.649 -4.827 6.277 1.00 77.31 76 TRP A O 1
ATOM 585 N N . TRP A 1 77 ? -1.463 -5.157 5.891 1.00 78.94 77 TRP A N 1
ATOM 586 C CA . TRP A 1 77 ? -1.572 -5.069 4.439 1.00 78.94 77 TRP A CA 1
ATOM 587 C C . TRP A 1 77 ? -0.915 -6.242 3.735 1.00 78.94 77 TRP A C 1
ATOM 589 O O . TRP A 1 77 ? 0.089 -6.794 4.191 1.00 78.94 77 TRP A O 1
ATOM 599 N N . TRP A 1 78 ? -1.530 -6.658 2.636 1.00 78.94 78 TRP A N 1
ATOM 600 C CA . TRP A 1 78 ? -1.041 -7.729 1.778 1.00 78.94 78 TRP A CA 1
ATOM 601 C C . TRP A 1 78 ? -0.856 -7.109 0.407 1.00 78.94 78 TRP A C 1
ATOM 603 O O . TRP A 1 78 ? -1.672 -6.279 0.003 1.00 78.94 78 TRP A O 1
ATOM 613 N N . LEU A 1 79 ? 0.200 -7.505 -0.291 1.00 78.88 79 LEU A N 1
ATOM 614 C CA . LEU A 1 79 ? 0.359 -7.155 -1.691 1.00 78.88 79 LEU A CA 1
ATOM 615 C C . LEU A 1 79 ? -0.161 -8.299 -2.537 1.00 78.88 79 LEU A C 1
ATOM 617 O O . LEU A 1 79 ? 0.145 -9.462 -2.287 1.00 78.88 79 LEU A O 1
ATOM 621 N N . LEU A 1 80 ? -0.978 -7.929 -3.506 1.00 77.25 80 LEU A N 1
ATOM 622 C CA . LEU A 1 80 ? -1.466 -8.778 -4.562 1.00 77.25 80 LEU A CA 1
ATOM 623 C C . LEU A 1 80 ? -0.730 -8.371 -5.834 1.00 77.25 80 LEU A C 1
ATOM 625 O O . LEU A 1 80 ? -0.853 -7.223 -6.279 1.00 77.25 80 LEU A O 1
ATOM 629 N N . TRP A 1 81 ? -0.002 -9.315 -6.414 1.00 71.50 81 TRP A N 1
ATOM 630 C CA . TRP A 1 81 ? 0.465 -9.209 -7.786 1.00 71.50 81 TRP A CA 1
ATOM 631 C C . TRP A 1 81 ? -0.650 -9.713 -8.687 1.00 71.50 81 TRP A C 1
ATOM 633 O O . TRP A 1 81 ? -0.976 -10.899 -8.648 1.00 71.50 81 TRP A O 1
ATOM 643 N N . PRO A 1 82 ? -1.256 -8.863 -9.518 1.00 64.19 82 PRO A N 1
ATOM 644 C CA . PRO A 1 82 ? -2.197 -9.329 -10.520 1.00 64.19 82 PRO A CA 1
ATOM 645 C C . PRO A 1 82 ? -1.461 -9.810 -11.775 1.00 64.19 82 PRO A C 1
ATOM 647 O O . PRO A 1 82 ? -2.026 -9.657 -12.855 1.00 64.19 82 PRO A O 1
ATOM 650 N N . GLU A 1 83 ? -0.214 -10.307 -11.622 1.00 57.56 83 GLU A N 1
ATOM 651 C CA . GLU A 1 83 ? 0.743 -10.690 -12.675 1.00 57.56 83 GLU A CA 1
ATOM 652 C C . GLU A 1 83 ? 0.066 -10.872 -14.022 1.00 57.56 83 GLU A C 1
ATOM 654 O O . GLU A 1 83 ? -0.721 -11.805 -14.141 1.00 57.56 83 GLU A O 1
ATOM 659 N N . GLU A 1 84 ? 0.342 -9.976 -14.980 1.00 47.84 84 GLU A N 1
ATOM 660 C CA . GLU A 1 84 ? 0.220 -10.122 -16.447 1.00 47.84 84 GLU A CA 1
ATOM 661 C C . GLU A 1 84 ? -0.807 -11.128 -17.016 1.00 47.84 84 GLU A C 1
ATOM 663 O O . GLU A 1 84 ? -0.668 -11.672 -18.107 1.00 47.84 84 GLU A O 1
ATOM 668 N N . THR A 1 85 ? -1.928 -11.307 -16.333 1.00 45.81 85 THR A N 1
ATOM 669 C CA . THR A 1 85 ? -3.034 -12.188 -16.702 1.00 45.81 85 THR A CA 1
ATOM 670 C C . THR A 1 85 ? -4.327 -11.421 -16.797 1.00 45.81 85 THR A C 1
ATOM 672 O O . THR A 1 85 ? -5.324 -11.966 -17.254 1.00 45.81 85 THR A O 1
ATOM 675 N N . TYR A 1 86 ? -4.308 -10.110 -16.573 1.00 42.16 86 TYR A N 1
ATOM 676 C CA . TYR A 1 86 ? -5.431 -9.279 -16.983 1.00 42.16 86 TYR A CA 1
ATOM 677 C C . TYR A 1 86 ? -5.603 -9.208 -18.515 1.00 42.16 86 TYR A C 1
ATOM 679 O O . TYR A 1 86 ? -6.651 -8.782 -18.989 1.00 42.16 86 TYR A O 1
ATOM 687 N N . LYS A 1 87 ? -4.619 -9.678 -19.304 1.00 43.19 87 LYS A N 1
ATOM 688 C CA . LYS A 1 87 ? -4.789 -9.906 -20.752 1.00 43.19 87 LYS A CA 1
ATOM 689 C C . LYS A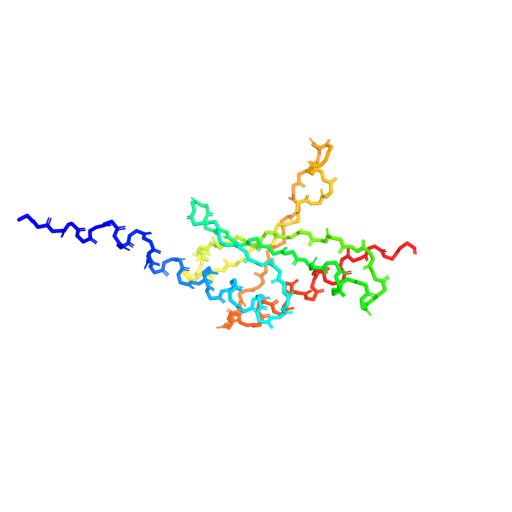 1 87 ? -5.126 -11.355 -21.141 1.00 43.19 87 LYS A C 1
ATOM 691 O O . LYS A 1 87 ? -5.714 -11.530 -22.202 1.00 43.19 87 LYS A O 1
ATOM 696 N N . PHE A 1 88 ? -4.815 -12.369 -20.317 1.00 46.75 88 PHE A N 1
ATOM 697 C CA . PHE A 1 88 ? -4.938 -13.792 -20.711 1.00 46.75 88 PHE A CA 1
ATOM 698 C C . PHE A 1 88 ? -5.499 -14.772 -19.653 1.00 46.75 88 PHE A C 1
ATOM 700 O O . PHE A 1 88 ? -5.592 -15.961 -19.923 1.00 46.75 88 PHE A O 1
ATOM 707 N N . GLY A 1 89 ? -5.933 -14.306 -18.481 1.00 44.81 89 GLY A N 1
ATOM 708 C CA . GLY A 1 89 ? -6.967 -14.948 -17.659 1.00 44.81 89 GLY A CA 1
ATOM 709 C C . GLY A 1 89 ? -6.670 -16.285 -16.965 1.00 44.81 89 GLY A C 1
ATOM 710 O O . GLY A 1 89 ? -7.628 -17.018 -16.735 1.00 44.81 89 GLY A O 1
ATOM 711 N N . THR A 1 90 ? -5.422 -16.632 -16.609 1.00 50.47 90 THR A N 1
ATOM 712 C CA . THR A 1 90 ? -5.155 -17.992 -16.067 1.00 50.47 90 THR A CA 1
ATOM 713 C C . THR A 1 90 ? -4.211 -18.138 -14.869 1.00 50.47 90 THR A C 1
ATOM 715 O O . THR A 1 90 ? -3.978 -19.269 -14.451 1.00 50.47 90 THR A O 1
ATOM 718 N N . VAL A 1 91 ? -3.691 -17.065 -14.270 1.00 52.84 91 VAL A N 1
ATOM 719 C CA . VAL A 1 91 ? -2.782 -17.175 -13.112 1.00 52.84 91 VAL A CA 1
ATOM 720 C C . VAL A 1 91 ? -3.460 -16.590 -11.881 1.00 52.84 91 VAL A C 1
ATOM 722 O O . VAL A 1 91 ? -3.986 -15.478 -11.906 1.00 52.84 91 VAL A O 1
ATOM 725 N N . ALA A 1 92 ? -3.512 -17.390 -10.813 1.00 55.28 92 ALA A N 1
ATOM 726 C CA . ALA A 1 92 ? -4.009 -16.939 -9.524 1.00 55.28 92 ALA A CA 1
ATOM 727 C C . ALA A 1 92 ? -3.054 -15.870 -8.980 1.00 55.28 92 ALA A C 1
ATOM 729 O O . ALA A 1 92 ? -1.841 -16.062 -9.035 1.00 55.28 92 ALA A O 1
ATOM 730 N N . PRO A 1 93 ? -3.574 -14.757 -8.455 1.00 60.94 93 PRO A N 1
ATOM 731 C CA . PRO A 1 93 ? -2.719 -13.660 -8.053 1.00 60.94 93 PRO A CA 1
ATOM 732 C C . PRO A 1 93 ? -1.837 -14.059 -6.863 1.00 60.94 93 PRO A C 1
ATOM 734 O O . PRO A 1 93 ? -2.320 -14.643 -5.887 1.00 60.94 93 PRO A O 1
ATOM 737 N N . GLU A 1 94 ? -0.547 -13.728 -6.930 1.00 67.50 94 GLU A N 1
ATOM 738 C CA . GLU A 1 94 ? 0.379 -14.008 -5.837 1.00 67.50 94 GLU A CA 1
ATOM 739 C C . GLU A 1 94 ? 0.124 -13.040 -4.674 1.00 67.50 94 GLU A C 1
ATOM 741 O O . GLU A 1 94 ? 0.119 -11.815 -4.835 1.00 67.50 94 GLU A O 1
ATOM 746 N N . LEU A 1 95 ? -0.108 -13.608 -3.488 1.00 70.12 95 LEU A N 1
ATOM 747 C CA . LEU A 1 95 ? -0.386 -12.883 -2.253 1.00 70.12 95 LEU A CA 1
ATOM 748 C C . LEU A 1 95 ? 0.854 -12.870 -1.359 1.00 70.12 95 LEU A C 1
ATOM 750 O O . LEU A 1 95 ? 1.156 -13.856 -0.687 1.00 70.12 95 LEU A O 1
ATOM 754 N N . THR A 1 96 ? 1.522 -11.726 -1.261 1.00 73.62 96 THR A N 1
ATOM 755 C CA . THR A 1 96 ? 2.626 -11.531 -0.317 1.00 73.62 96 THR A CA 1
ATOM 756 C C . THR A 1 96 ? 2.134 -10.767 0.915 1.00 73.62 96 THR A C 1
ATOM 758 O O . THR A 1 96 ? 1.835 -9.567 0.862 1.00 73.62 96 THR A O 1
ATOM 761 N N . ARG A 1 97 ? 2.068 -11.444 2.070 1.00 73.94 97 ARG A N 1
ATOM 762 C CA . ARG A 1 97 ? 1.832 -10.782 3.367 1.00 73.94 97 ARG A CA 1
ATOM 763 C C . ARG A 1 97 ? 3.001 -9.853 3.670 1.00 73.94 97 ARG A C 1
ATOM 765 O O . ARG A 1 97 ? 4.133 -10.311 3.795 1.00 73.94 97 ARG A O 1
ATOM 772 N N . ASN A 1 98 ? 2.721 -8.568 3.866 1.00 72.44 98 ASN A N 1
ATOM 773 C CA . ASN A 1 98 ? 3.732 -7.650 4.368 1.00 72.44 98 ASN A CA 1
ATOM 774 C C . ASN A 1 98 ? 3.723 -7.631 5.894 1.00 72.44 98 ASN A C 1
ATOM 776 O O . ASN A 1 98 ? 2.676 -7.756 6.536 1.00 72.44 98 ASN A O 1
ATOM 780 N N . LEU A 1 99 ? 4.913 -7.463 6.475 1.00 72.56 99 LEU A N 1
ATOM 781 C CA . LEU A 1 99 ? 5.036 -7.190 7.901 1.00 72.56 99 LEU A CA 1
ATOM 782 C C . LEU A 1 99 ? 4.277 -5.898 8.234 1.00 72.56 99 LEU A C 1
ATOM 784 O O . LEU A 1 99 ? 4.361 -4.944 7.449 1.00 72.56 99 LEU A O 1
ATOM 788 N N . PRO A 1 100 ? 3.598 -5.832 9.394 1.00 70.62 100 PRO A N 1
ATOM 789 C CA . PRO A 1 100 ? 3.008 -4.593 9.875 1.00 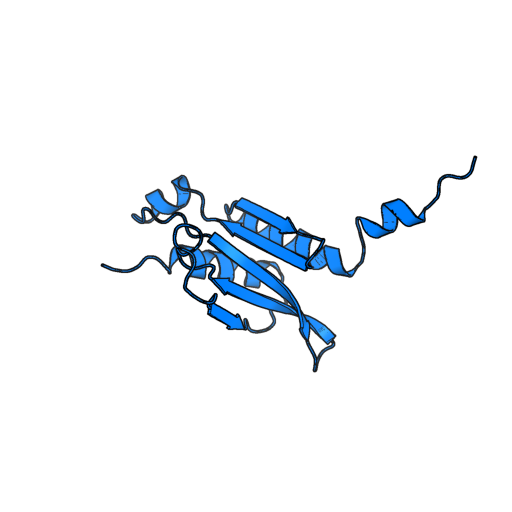70.62 100 PRO A CA 1
ATOM 790 C C . PRO A 1 100 ? 4.031 -3.456 9.810 1.00 70.62 100 PRO A C 1
ATOM 792 O O . PRO A 1 100 ? 5.192 -3.621 10.190 1.00 70.62 100 PRO A O 1
ATOM 795 N N . ALA A 1 101 ? 3.608 -2.308 9.294 1.00 67.44 101 ALA A N 1
ATOM 796 C CA . ALA A 1 101 ? 4.402 -1.092 9.327 1.00 67.44 101 ALA A CA 1
ATOM 797 C C . ALA A 1 101 ? 3.815 -0.166 10.389 1.00 67.44 101 ALA A C 1
ATOM 799 O O . ALA A 1 101 ? 2.617 0.111 10.375 1.00 67.44 101 ALA A O 1
ATOM 800 N N . GLU A 1 102 ? 4.656 0.332 11.295 1.00 70.62 102 GLU A N 1
ATOM 801 C CA . GLU A 1 102 ? 4.226 1.315 12.298 1.00 70.62 102 GLU A CA 1
ATOM 802 C C . GLU A 1 102 ? 3.835 2.652 11.659 1.00 70.62 102 GLU A C 1
ATOM 804 O O . GLU A 1 102 ? 3.026 3.395 12.212 1.00 70.62 102 GLU A O 1
ATOM 809 N N . ARG A 1 103 ? 4.399 2.953 10.481 1.00 83.06 103 ARG A N 1
ATOM 810 C CA . ARG A 1 103 ? 4.128 4.165 9.708 1.00 83.06 103 ARG A CA 1
ATOM 811 C C . ARG A 1 103 ? 3.703 3.814 8.290 1.00 83.06 103 ARG A C 1
ATOM 813 O O . ARG A 1 103 ? 4.384 3.067 7.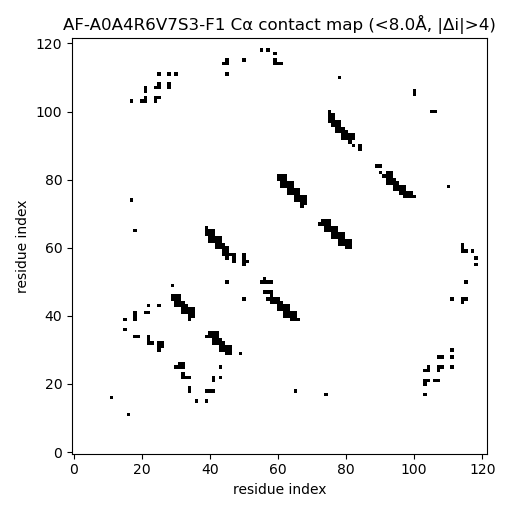587 1.00 83.06 103 ARG A O 1
ATOM 820 N N . THR A 1 104 ? 2.630 4.451 7.835 1.00 84.50 104 THR A N 1
ATOM 821 C CA . THR A 1 104 ? 2.095 4.319 6.472 1.00 84.50 104 THR A CA 1
ATOM 822 C C . THR A 1 104 ? 3.143 4.619 5.397 1.00 84.50 104 THR A C 1
ATOM 824 O O . THR A 1 104 ? 3.228 3.919 4.391 1.00 84.50 104 THR A O 1
ATOM 827 N N . ARG A 1 105 ? 4.016 5.601 5.644 1.00 88.81 105 ARG A N 1
ATOM 828 C CA . ARG A 1 105 ? 5.093 5.979 4.723 1.00 88.81 105 ARG A CA 1
ATOM 829 C C . ARG A 1 105 ? 6.122 4.875 4.483 1.00 88.81 105 ARG A C 1
ATOM 831 O O . ARG A 1 105 ? 6.596 4.714 3.359 1.00 88.81 105 ARG A O 1
ATOM 838 N N . ASP A 1 106 ? 6.477 4.111 5.513 1.00 86.69 106 ASP A N 1
ATOM 839 C CA . ASP A 1 106 ? 7.468 3.034 5.381 1.00 86.69 106 ASP A CA 1
ATOM 840 C C . ASP A 1 106 ? 6.918 1.895 4.523 1.00 86.69 106 ASP A C 1
ATOM 842 O O . ASP A 1 106 ? 7.633 1.297 3.719 1.00 86.69 106 ASP A O 1
ATOM 846 N N . MET A 1 107 ? 5.616 1.650 4.632 1.00 84.94 107 MET A N 1
ATOM 847 C CA . MET A 1 107 ? 4.902 0.716 3.775 1.00 84.94 107 MET A CA 1
ATOM 848 C C . MET A 1 107 ? 4.826 1.198 2.333 1.00 84.94 107 MET A C 1
ATOM 850 O O . MET A 1 107 ? 5.172 0.439 1.435 1.00 84.94 107 MET A O 1
ATOM 854 N N . ALA A 1 108 ? 4.473 2.465 2.105 1.00 89.12 108 ALA A N 1
ATOM 855 C CA . ALA A 1 108 ? 4.453 3.045 0.765 1.00 89.12 108 ALA A CA 1
ATOM 856 C C . ALA A 1 108 ? 5.828 2.947 0.075 1.00 89.12 108 ALA A C 1
ATOM 858 O O . ALA A 1 108 ? 5.915 2.617 -1.107 1.00 89.12 108 ALA A O 1
ATOM 859 N N . ARG A 1 109 ? 6.923 3.140 0.828 1.00 88.31 109 ARG A N 1
ATOM 860 C CA . ARG A 1 109 ? 8.294 2.929 0.329 1.00 88.31 109 ARG A CA 1
ATOM 861 C C . ARG A 1 109 ? 8.567 1.480 -0.055 1.00 88.31 109 ARG A C 1
ATOM 863 O O . ARG A 1 109 ? 9.174 1.256 -1.096 1.00 88.31 109 ARG A O 1
ATOM 870 N N . ARG A 1 110 ? 8.137 0.508 0.758 1.00 84.44 110 ARG A N 1
ATOM 871 C CA . ARG A 1 110 ? 8.277 -0.920 0.427 1.00 84.44 110 ARG A CA 1
ATOM 872 C C . ARG A 1 110 ? 7.537 -1.247 -0.864 1.00 84.44 110 ARG A C 1
ATOM 874 O O . ARG A 1 110 ? 8.164 -1.773 -1.768 1.00 84.44 110 ARG A O 1
ATOM 881 N N . ILE A 1 111 ? 6.270 -0.841 -0.978 1.00 84.44 111 ILE A N 1
ATOM 882 C CA . ILE A 1 111 ? 5.446 -1.045 -2.180 1.00 84.44 111 ILE A CA 1
ATOM 883 C C . ILE A 1 111 ? 6.135 -0.455 -3.410 1.00 84.44 111 ILE A C 1
ATOM 885 O O . ILE A 1 111 ? 6.342 -1.159 -4.392 1.00 84.44 111 ILE A O 1
ATOM 889 N N . ARG A 1 112 ? 6.570 0.809 -3.334 1.00 85.56 112 ARG A N 1
ATOM 890 C CA . ARG A 1 112 ? 7.309 1.455 -4.424 1.00 85.56 112 ARG A CA 1
ATOM 891 C C . ARG A 1 112 ? 8.564 0.682 -4.808 1.00 85.56 112 ARG A C 1
ATOM 893 O O . ARG A 1 112 ? 8.785 0.446 -5.988 1.00 85.56 112 ARG A O 1
ATOM 900 N N . ASN A 1 113 ? 9.391 0.309 -3.839 1.00 84.00 113 ASN A N 1
ATOM 901 C CA . ASN A 1 113 ? 10.629 -0.405 -4.128 1.00 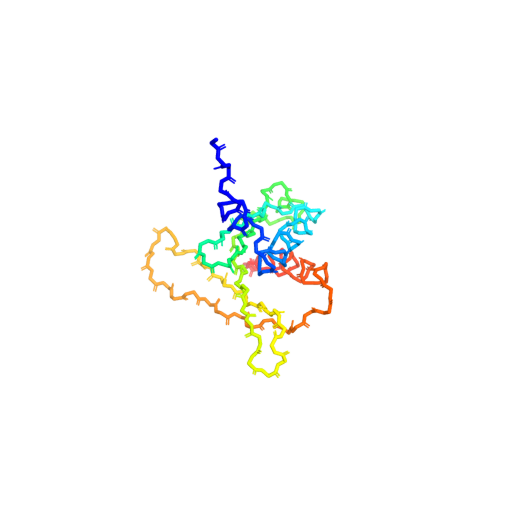84.00 113 ASN A CA 1
ATOM 902 C C . ASN A 1 113 ? 10.338 -1.771 -4.750 1.00 84.00 113 ASN A C 1
ATOM 904 O O . ASN A 1 113 ? 10.978 -2.134 -5.723 1.00 84.00 113 ASN A O 1
ATOM 908 N N . THR A 1 114 ? 9.351 -2.504 -4.240 1.00 80.06 114 THR A N 1
ATOM 909 C CA . THR A 1 114 ? 8.919 -3.783 -4.805 1.00 80.06 114 THR A CA 1
ATOM 910 C C . THR A 1 114 ? 8.419 -3.620 -6.243 1.00 80.06 114 THR A C 1
ATOM 912 O O . THR A 1 114 ? 8.805 -4.400 -7.105 1.00 80.06 114 THR A O 1
ATOM 915 N N . LEU A 1 115 ? 7.632 -2.581 -6.526 1.00 79.69 115 LEU A N 1
ATOM 916 C CA . LEU A 1 115 ? 7.172 -2.250 -7.876 1.00 79.69 115 LEU A CA 1
ATOM 917 C C . LEU A 1 115 ? 8.314 -1.899 -8.844 1.00 79.69 115 LEU A C 1
ATOM 919 O O . LEU A 1 115 ? 8.280 -2.319 -9.995 1.00 79.69 115 LEU A O 1
ATOM 923 N N . LEU A 1 116 ? 9.316 -1.141 -8.388 1.00 76.69 116 LEU A N 1
ATOM 924 C CA . LEU A 1 116 ? 10.489 -0.788 -9.198 1.00 76.69 116 LEU A CA 1
ATOM 925 C C . LEU A 1 116 ? 11.426 -1.987 -9.416 1.00 76.69 116 LEU A C 1
ATOM 927 O O . LEU A 1 116 ? 12.037 -2.104 -10.472 1.00 76.69 116 LEU A O 1
ATOM 931 N N . LEU A 1 117 ? 11.540 -2.874 -8.423 1.00 73.12 117 LEU A N 1
ATOM 932 C CA . LEU A 1 117 ? 12.450 -4.023 -8.443 1.00 73.12 117 LEU A CA 1
ATOM 933 C C . LEU A 1 117 ? 11.874 -5.262 -9.130 1.00 73.12 117 LEU A C 1
ATOM 935 O O . LEU A 1 117 ? 12.650 -6.112 -9.546 1.00 73.12 117 LEU A O 1
ATOM 939 N N . ALA A 1 118 ? 10.555 -5.383 -9.282 1.00 63.84 118 ALA A N 1
ATOM 940 C CA . ALA A 1 118 ? 9.938 -6.502 -10.002 1.00 63.84 118 ALA A CA 1
ATOM 941 C C . ALA A 1 118 ? 10.032 -6.398 -11.528 1.00 63.84 118 ALA A C 1
ATOM 943 O O . ALA A 1 118 ? 9.220 -6.960 -12.258 1.00 63.84 118 ALA A O 1
ATOM 944 N N . SER A 1 119 ? 11.052 -5.694 -12.011 1.00 45.78 119 SER A N 1
ATOM 945 C CA . SER A 1 119 ? 11.502 -5.831 -13.382 1.00 45.78 119 SER A CA 1
ATOM 946 C C . SER A 1 119 ? 12.156 -7.209 -13.536 1.00 45.78 119 SER A C 1
ATOM 948 O O . SER A 1 119 ? 13.079 -7.522 -12.775 1.00 45.78 119 SER A O 1
ATOM 950 N N . PRO A 1 120 ? 11.703 -8.067 -14.467 1.00 41.97 120 PRO A N 1
ATOM 951 C CA . PRO A 1 120 ? 12.457 -9.260 -14.789 1.00 41.97 120 PRO A CA 1
ATOM 952 C C . PRO A 1 120 ? 13.786 -8.803 -15.393 1.00 41.97 120 PRO A C 1
ATOM 954 O O . PRO A 1 120 ? 13.820 -8.180 -16.452 1.00 41.97 120 PRO A O 1
ATOM 957 N N . LEU A 1 121 ? 14.889 -9.106 -14.706 1.00 34.66 121 LEU A N 1
ATOM 958 C CA . LEU A 1 121 ? 16.198 -9.196 -15.342 1.00 34.66 121 LEU A CA 1
ATOM 959 C C . LEU A 1 121 ? 16.105 -10.331 -16.375 1.00 34.66 121 LEU A C 1
ATOM 961 O O . LEU A 1 121 ? 16.309 -11.493 -16.028 1.00 34.66 121 LEU A O 1
ATOM 965 N N . THR A 1 122 ? 15.706 -10.012 -17.606 1.00 34.47 122 THR A N 1
ATOM 966 C CA . THR A 1 122 ? 16.013 -10.844 -18.781 1.00 34.47 122 THR A CA 1
ATOM 967 C C . THR A 1 122 ? 17.479 -10.720 -19.138 1.00 34.47 122 THR A C 1
ATOM 969 O O . THR A 1 122 ? 17.962 -9.564 -19.170 1.00 34.47 122 THR A O 1
#

pLDDT: mean 71.21, std 16.26, range [34.47, 94.94]

Mean predicted aligned error: 10.67 Å